Protein AF-A0A958BUF8-F1 (afdb_monomer_lite)

pLDDT: mean 91.9, std 10.29, range [49.38, 98.5]

Secondary structure (DSSP, 8-state):
-TTSS-HHHHHHHHHHHTS-TTSHHHHHHHHHHHHHHTGGG--TTSHHHHH-HHHHHHHHHHH----HHHHHHHHHHHHHHHHHHHHHHHHHHHHH-

Foldseek 3Di:
DLPLADDLQNVLVVVLVPDDCPDLLNQLVVQLLCVQLVVVPDDPPDPLVVCDSVRSSSVSSNPDPDHSVRSVVSSVVSSVVSVVVVVVVVVVVVVVD

Sequence (97 aa):
MKKLKGDDWRSLTERVAALPETDEDALAFSHMMIKLCDCLNCDLGSYKAALGCSACSQRTINALRDTDKQLLRRFDKSKKEVLSYLDEIEGVQQKAA

Radius of gyration: 15.16 Å; chains: 1; bounding box: 35×31×43 Å

Structure (mmCIF, N/CA/C/O backbone):
data_AF-A0A958BUF8-F1
#
_entry.id   AF-A0A958BUF8-F1
#
loop_
_atom_site.group_PDB
_atom_site.id
_atom_site.type_symbol
_atom_site.label_atom_id
_atom_site.label_alt_id
_atom_site.label_comp_id
_atom_site.label_asym_id
_atom_site.label_entity_id
_atom_site.label_seq_id
_atom_site.pdbx_PDB_ins_code
_atom_site.Cartn_x
_atom_site.Cartn_y
_atom_site.Cartn_z
_atom_site.occupancy
_atom_site.B_iso_or_equiv
_atom_site.auth_seq_id
_atom_site.auth_comp_id
_atom_site.auth_asym_id
_atom_site.auth_atom_id
_atom_site.pdbx_PDB_model_num
ATOM 1 N N . MET A 1 1 ? -0.994 -6.109 -10.555 1.00 77.75 1 MET A N 1
ATOM 2 C CA . MET A 1 1 ? -0.334 -6.144 -9.227 1.00 77.75 1 MET A CA 1
ATOM 3 C C . MET A 1 1 ? 0.564 -7.371 -9.030 1.00 77.75 1 MET A C 1
ATOM 5 O O . MET A 1 1 ? 1.728 -7.183 -8.704 1.00 77.75 1 MET A O 1
ATOM 9 N N . LYS A 1 2 ? 0.077 -8.600 -9.277 1.00 79.62 2 LYS A N 1
ATOM 10 C CA . LYS A 1 2 ? 0.747 -9.872 -8.911 1.00 79.62 2 LYS A CA 1
ATOM 11 C C . LYS A 1 2 ? 2.107 -10.171 -9.569 1.00 79.62 2 LYS A C 1
ATOM 13 O O . LYS A 1 2 ? 2.894 -10.938 -9.036 1.00 79.62 2 LYS A O 1
ATOM 18 N N . LYS A 1 3 ? 2.400 -9.581 -10.731 1.00 83.12 3 LYS A N 1
ATOM 19 C CA . LYS A 1 3 ? 3.628 -9.850 -11.510 1.00 83.12 3 LYS A CA 1
ATOM 20 C C . LYS A 1 3 ? 4.547 -8.629 -11.648 1.00 83.12 3 LYS A C 1
ATOM 22 O O . LYS A 1 3 ? 5.332 -8.565 -12.582 1.00 83.12 3 LYS A O 1
ATOM 27 N N . LEU A 1 4 ? 4.394 -7.628 -10.777 1.00 86.56 4 LEU A N 1
ATOM 28 C CA . LEU A 1 4 ? 5.135 -6.361 -10.886 1.00 86.56 4 LEU A CA 1
ATOM 29 C C . LEU A 1 4 ? 6.524 -6.403 -10.230 1.00 86.56 4 LEU A C 1
ATOM 31 O O . LEU A 1 4 ? 7.384 -5.590 -10.554 1.00 86.56 4 LEU A O 1
ATOM 35 N N . LYS A 1 5 ? 6.726 -7.315 -9.278 1.00 92.19 5 LYS A N 1
ATOM 36 C CA . LYS A 1 5 ? 7.936 -7.456 -8.457 1.00 92.19 5 LYS A CA 1
ATOM 37 C C . LYS A 1 5 ? 8.204 -8.948 -8.201 1.00 92.19 5 LYS A C 1
ATOM 39 O O . LYS A 1 5 ? 7.610 -9.785 -8.889 1.00 92.19 5 LYS A O 1
ATOM 44 N N . GLY A 1 6 ? 9.111 -9.265 -7.278 1.00 93.44 6 GLY A N 1
ATOM 45 C CA . GLY A 1 6 ? 9.495 -10.635 -6.950 1.00 93.44 6 GLY A CA 1
ATOM 46 C C . GLY A 1 6 ? 8.404 -11.446 -6.241 1.00 93.44 6 GLY A C 1
ATOM 47 O O . GLY A 1 6 ? 7.228 -11.067 -6.175 1.00 93.44 6 GLY A O 1
ATOM 48 N N . ASP A 1 7 ? 8.804 -12.616 -5.749 1.00 95.38 7 ASP A N 1
ATOM 49 C CA . ASP A 1 7 ? 7.884 -13.622 -5.214 1.00 95.38 7 ASP A CA 1
ATOM 50 C C . ASP A 1 7 ? 7.252 -13.211 -3.879 1.00 95.38 7 ASP A C 1
ATOM 52 O O . ASP A 1 7 ? 6.079 -13.505 -3.643 1.00 95.38 7 ASP A O 1
ATOM 56 N N . ASP A 1 8 ? 7.976 -12.468 -3.040 1.00 95.88 8 ASP A N 1
ATOM 57 C CA . ASP A 1 8 ? 7.459 -11.947 -1.769 1.00 95.88 8 ASP A CA 1
ATOM 58 C C . ASP A 1 8 ? 6.313 -10.955 -2.028 1.00 95.88 8 ASP A C 1
ATOM 60 O O . ASP A 1 8 ? 5.241 -11.041 -1.420 1.00 95.88 8 ASP A O 1
ATOM 64 N N . TRP A 1 9 ? 6.495 -10.039 -2.988 1.00 96.19 9 TRP A N 1
ATOM 65 C CA . TRP A 1 9 ? 5.434 -9.118 -3.394 1.00 96.19 9 TRP A CA 1
ATOM 66 C C . TRP A 1 9 ? 4.248 -9.852 -4.018 1.00 96.19 9 TRP A C 1
ATOM 68 O O . TRP A 1 9 ? 3.093 -9.549 -3.703 1.00 96.19 9 TRP A O 1
ATOM 78 N N . ARG A 1 10 ? 4.508 -10.828 -4.897 1.00 96.25 10 ARG A N 1
ATOM 79 C CA . ARG A 1 10 ? 3.444 -11.644 -5.493 1.00 96.25 10 ARG A CA 1
ATOM 80 C C . ARG A 1 10 ? 2.608 -12.309 -4.408 1.00 96.25 10 ARG A C 1
ATOM 82 O O . ARG A 1 10 ? 1.392 -12.124 -4.411 1.00 96.25 10 ARG A O 1
ATOM 89 N N . SER A 1 11 ? 3.264 -12.985 -3.469 1.00 96.69 11 SER A N 1
ATOM 90 C CA . SER A 1 11 ? 2.631 -13.698 -2.358 1.00 96.69 11 SER A CA 1
ATOM 91 C C . SER A 1 11 ? 1.754 -12.769 -1.521 1.00 96.69 11 SER A C 1
ATOM 93 O O . SER A 1 11 ? 0.605 -13.099 -1.229 1.00 96.69 11 SER A O 1
ATOM 95 N N . LEU A 1 12 ? 2.245 -11.563 -1.208 1.00 96.69 12 LEU A N 1
ATOM 96 C CA . LEU A 1 12 ? 1.452 -10.544 -0.521 1.00 96.69 12 LEU A CA 1
ATOM 97 C C . LEU A 1 12 ? 0.197 -10.170 -1.321 1.00 96.69 12 LEU A C 1
ATOM 99 O O . LEU A 1 12 ? -0.909 -10.221 -0.789 1.00 96.69 12 LEU A O 1
ATOM 103 N N . THR A 1 13 ? 0.351 -9.810 -2.597 1.00 96.06 13 THR A N 1
ATOM 104 C CA . THR A 1 13 ? -0.786 -9.357 -3.418 1.00 96.06 13 THR A CA 1
ATOM 105 C C . THR A 1 13 ? -1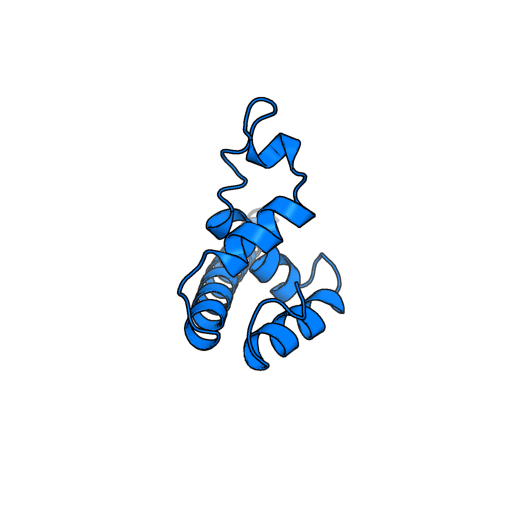.802 -10.458 -3.713 1.00 96.06 13 THR A C 1
ATOM 107 O O . THR A 1 13 ? -2.980 -10.163 -3.889 1.00 96.06 13 THR A O 1
ATOM 110 N N . GLU A 1 14 ? -1.372 -11.717 -3.790 1.00 96.62 14 GLU A N 1
ATOM 111 C CA . GLU A 1 14 ? -2.264 -12.865 -3.954 1.00 96.62 14 GLU A CA 1
ATOM 112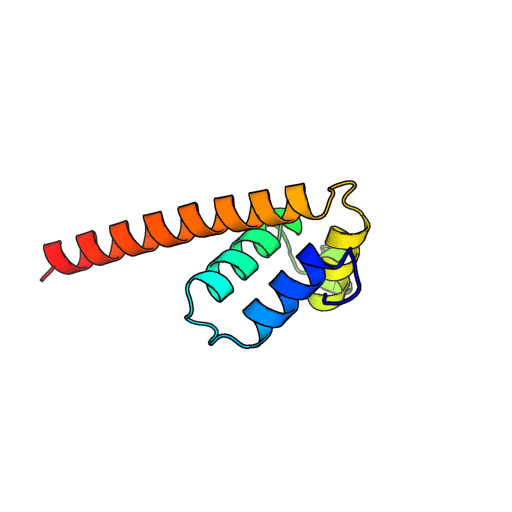 C C . GLU A 1 14 ? -3.054 -13.146 -2.686 1.00 96.62 14 GLU A C 1
ATOM 114 O O . GLU A 1 14 ? -4.270 -13.301 -2.773 1.00 96.62 14 GLU A O 1
ATOM 119 N N . ARG A 1 15 ? -2.382 -13.129 -1.531 1.00 96.56 15 ARG A N 1
ATOM 120 C CA . ARG A 1 15 ? -3.018 -13.283 -0.223 1.00 96.56 15 ARG A CA 1
ATOM 121 C C . ARG A 1 15 ? -4.070 -12.203 0.005 1.00 96.56 15 ARG A C 1
ATOM 123 O O . ARG A 1 15 ? -5.219 -12.532 0.250 1.00 96.56 15 ARG A O 1
ATOM 130 N N . VAL A 1 16 ? -3.698 -10.932 -0.156 1.00 96.81 16 VAL A N 1
ATOM 131 C CA . VAL A 1 16 ? -4.602 -9.790 0.056 1.00 96.81 16 VAL A CA 1
ATOM 132 C C . VAL A 1 16 ? -5.802 -9.824 -0.893 1.00 96.81 16 VAL A C 1
ATOM 134 O O . VAL A 1 16 ? -6.919 -9.561 -0.472 1.00 96.81 16 VAL A O 1
ATOM 137 N N . ALA A 1 17 ? -5.601 -10.185 -2.163 1.00 95.38 17 ALA A N 1
ATOM 138 C CA . ALA A 1 17 ? -6.690 -10.240 -3.139 1.00 95.38 17 ALA A CA 1
ATOM 139 C C . ALA A 1 17 ? -7.728 -11.345 -2.863 1.00 95.38 17 ALA A C 1
ATOM 141 O O . ALA A 1 17 ? -8.776 -11.347 -3.502 1.00 95.38 17 ALA A O 1
ATOM 142 N N . ALA A 1 18 ? -7.422 -12.300 -1.981 1.00 97.06 18 ALA A N 1
ATOM 143 C CA . ALA A 1 18 ? -8.343 -13.356 -1.570 1.00 97.06 18 ALA A CA 1
ATOM 144 C C . ALA A 1 18 ? -9.119 -13.013 -0.284 1.00 97.06 18 ALA A C 1
ATOM 146 O O . ALA A 1 18 ? -10.015 -13.766 0.093 1.00 97.06 18 ALA A O 1
ATOM 147 N N . LEU A 1 19 ? -8.771 -11.915 0.394 1.00 97.31 19 LEU A N 1
ATOM 148 C CA . LEU A 1 19 ? -9.408 -11.498 1.640 1.00 97.31 19 LEU A CA 1
ATOM 149 C C . LEU A 1 19 ? -10.644 -10.624 1.366 1.00 97.31 19 LEU A C 1
ATOM 151 O O . LEU A 1 19 ? -10.699 -9.946 0.335 1.00 97.31 19 LEU A O 1
ATOM 155 N N . PRO A 1 20 ? -11.631 -10.609 2.280 1.00 96.88 20 PRO A N 1
ATOM 156 C CA . PRO A 1 20 ? -12.717 -9.633 2.249 1.00 96.88 20 PRO A CA 1
ATOM 157 C C . PRO A 1 20 ? -12.193 -8.194 2.290 1.00 96.88 20 PRO A C 1
ATOM 159 O O . PRO A 1 20 ? -11.172 -7.917 2.912 1.00 96.88 20 PRO A O 1
ATOM 162 N N . GLU A 1 21 ? -12.929 -7.250 1.705 1.00 92.25 21 GLU A N 1
ATOM 163 C CA . GLU A 1 21 ? -12.538 -5.829 1.703 1.00 92.25 21 GLU A CA 1
ATOM 164 C C . GLU A 1 21 ? -12.452 -5.218 3.113 1.00 92.25 21 GLU A C 1
ATOM 166 O O . GLU A 1 21 ? -11.717 -4.258 3.324 1.00 92.25 21 GLU A O 1
ATOM 171 N N . THR A 1 22 ? -13.185 -5.785 4.075 1.00 92.75 22 THR A N 1
ATOM 172 C CA . THR A 1 22 ? -13.194 -5.368 5.485 1.00 92.75 22 THR A CA 1
ATOM 173 C C . THR A 1 22 ? -12.070 -5.987 6.310 1.00 92.75 22 THR A C 1
ATOM 175 O O . THR A 1 22 ? -11.941 -5.662 7.485 1.00 92.75 22 THR A O 1
ATOM 178 N N . ASP A 1 23 ? -11.296 -6.911 5.740 1.00 96.94 23 ASP A N 1
ATOM 179 C CA . ASP A 1 23 ? -10.165 -7.521 6.428 1.00 96.94 23 ASP A CA 1
ATOM 180 C C . ASP A 1 23 ? -9.057 -6.486 6.662 1.00 96.94 23 ASP A C 1
ATOM 182 O O . ASP A 1 23 ? -8.740 -5.674 5.788 1.00 96.94 23 ASP A O 1
ATOM 186 N N . GLU A 1 24 ? -8.436 -6.526 7.835 1.00 96.81 24 GLU A N 1
ATOM 187 C CA . GLU A 1 24 ? -7.381 -5.596 8.235 1.00 96.81 24 GLU A CA 1
ATOM 188 C C . GLU A 1 24 ? -6.208 -5.575 7.247 1.00 96.81 24 GLU A C 1
ATOM 190 O O . GLU A 1 24 ? -5.654 -4.509 6.976 1.00 96.81 24 GLU A O 1
ATOM 195 N N . ASP A 1 25 ? -5.838 -6.719 6.659 1.00 97.44 25 ASP A N 1
ATOM 196 C CA . ASP A 1 25 ? -4.763 -6.795 5.667 1.00 97.44 25 ASP A CA 1
ATOM 197 C C . ASP A 1 25 ? -5.190 -6.201 4.317 1.00 97.44 25 ASP A C 1
ATOM 199 O O . ASP A 1 25 ? -4.367 -5.587 3.627 1.00 97.44 25 ASP A O 1
ATOM 203 N N . ALA A 1 26 ? -6.467 -6.330 3.942 1.00 97.69 26 ALA A N 1
ATOM 204 C CA . ALA A 1 26 ? -7.023 -5.683 2.753 1.00 97.69 26 ALA A CA 1
ATOM 205 C C . ALA A 1 26 ? -7.071 -4.157 2.912 1.00 97.69 26 ALA A C 1
ATOM 207 O O . ALA A 1 26 ? -6.639 -3.413 2.017 1.00 97.69 26 ALA A O 1
ATOM 208 N N . LEU A 1 27 ? -7.502 -3.687 4.084 1.00 97.56 27 LEU A N 1
ATOM 209 C CA . LEU A 1 27 ? -7.492 -2.275 4.456 1.00 97.56 27 LEU A CA 1
ATOM 210 C C . LEU A 1 27 ? -6.061 -1.727 4.512 1.00 97.56 27 LEU A C 1
ATOM 212 O O . LEU A 1 27 ? -5.775 -0.686 3.919 1.00 97.56 27 LEU A O 1
ATOM 216 N N . ALA A 1 28 ? -5.131 -2.452 5.136 1.00 98.19 28 ALA A N 1
ATOM 217 C CA . ALA A 1 28 ? -3.722 -2.079 5.228 1.00 98.19 28 ALA A CA 1
ATOM 218 C C . ALA A 1 28 ? -3.050 -1.967 3.856 1.00 98.19 28 ALA A C 1
ATOM 220 O O . ALA A 1 28 ? -2.301 -1.018 3.603 1.00 98.19 28 ALA A O 1
ATOM 221 N N . PHE A 1 29 ? -3.323 -2.908 2.950 1.00 98.00 29 PHE A N 1
ATOM 222 C CA . PHE A 1 29 ? -2.796 -2.853 1.590 1.00 98.00 29 PHE A CA 1
ATOM 223 C C . PHE A 1 29 ? -3.367 -1.658 0.822 1.00 98.00 29 PHE A C 1
ATOM 225 O O . PHE A 1 29 ? -2.618 -0.930 0.168 1.00 98.00 29 PHE A O 1
ATOM 232 N N . SER A 1 30 ? -4.671 -1.407 0.943 1.00 97.00 30 SER A N 1
ATOM 233 C CA . SER A 1 30 ? -5.322 -0.245 0.331 1.00 97.00 30 SER A CA 1
ATOM 234 C C . SER A 1 30 ? -4.740 1.065 0.867 1.00 97.00 30 SER A C 1
ATOM 236 O O . SER A 1 30 ? -4.357 1.938 0.088 1.00 97.00 30 SER A O 1
ATOM 238 N N . HIS A 1 31 ? -4.559 1.168 2.184 1.00 98.00 31 HIS A N 1
ATOM 239 C CA . HIS A 1 31 ? -3.935 2.309 2.850 1.00 98.00 31 HIS A CA 1
ATOM 240 C C . HIS A 1 31 ? -2.485 2.532 2.387 1.00 98.00 31 HIS A C 1
ATOM 242 O O . HIS A 1 31 ? -2.097 3.658 2.061 1.00 98.00 31 HIS A O 1
ATOM 248 N N . MET A 1 32 ? -1.699 1.458 2.248 1.00 98.00 32 MET A N 1
ATOM 249 C CA . MET A 1 32 ? -0.355 1.523 1.668 1.00 98.00 32 MET A CA 1
ATOM 250 C C . MET A 1 32 ? -0.390 2.079 0.237 1.00 98.00 32 MET A C 1
ATOM 252 O O . MET A 1 32 ? 0.403 2.959 -0.108 1.00 98.00 32 MET A O 1
ATOM 256 N N . MET A 1 33 ? -1.303 1.587 -0.607 1.00 97.19 33 MET A N 1
ATOM 257 C CA . MET A 1 33 ? -1.420 2.028 -1.999 1.00 97.19 33 MET A CA 1
ATOM 258 C C . MET A 1 33 ? -1.869 3.487 -2.114 1.00 97.19 33 MET A C 1
ATOM 260 O O . MET A 1 33 ? -1.335 4.201 -2.964 1.00 97.19 33 MET A O 1
ATOM 264 N N . ILE A 1 34 ? -2.777 3.942 -1.244 1.00 97.38 34 ILE A N 1
ATOM 265 C CA . ILE A 1 34 ? -3.203 5.346 -1.143 1.00 97.38 34 ILE A CA 1
ATOM 266 C C . ILE A 1 34 ? -1.997 6.249 -0.878 1.00 97.38 34 ILE A C 1
ATOM 268 O O . ILE A 1 34 ? -1.830 7.255 -1.568 1.00 97.38 34 ILE A O 1
ATOM 272 N N . LYS A 1 35 ? -1.118 5.861 0.055 1.00 96.94 35 LYS A N 1
ATOM 273 C CA . LYS A 1 35 ? 0.110 6.607 0.370 1.00 96.94 35 LYS A CA 1
ATOM 274 C C . LYS A 1 35 ? 1.123 6.588 -0.770 1.00 96.94 35 LYS A C 1
ATOM 276 O O . LYS A 1 35 ? 1.702 7.619 -1.088 1.00 96.94 35 LYS A O 1
ATOM 281 N N . LEU A 1 36 ? 1.346 5.431 -1.397 1.00 96.69 36 LEU A N 1
ATOM 282 C CA . LEU A 1 36 ? 2.329 5.294 -2.479 1.00 96.69 36 LEU A CA 1
ATOM 283 C C . LEU A 1 36 ? 1.907 6.020 -3.758 1.00 96.69 36 LEU A C 1
ATOM 285 O O . LEU A 1 36 ? 2.742 6.620 -4.430 1.00 96.69 36 LEU A O 1
ATOM 289 N N . CYS A 1 37 ? 0.627 5.941 -4.117 1.00 96.31 37 CYS A N 1
ATOM 290 C CA . CYS A 1 37 ? 0.098 6.583 -5.319 1.00 96.31 37 CYS A CA 1
ATOM 291 C C . CYS A 1 37 ? -0.290 8.041 -5.083 1.00 96.31 37 CYS A C 1
ATOM 293 O O . CYS A 1 37 ? -0.572 8.743 -6.057 1.00 96.31 37 CYS A O 1
ATOM 295 N N . ASP A 1 38 ? -0.282 8.486 -3.824 1.00 95.19 38 ASP A N 1
ATOM 296 C CA . ASP A 1 38 ? -0.730 9.808 -3.406 1.00 95.19 38 ASP A CA 1
ATOM 297 C C . ASP A 1 38 ? -2.181 10.067 -3.859 1.00 95.19 38 ASP A C 1
ATOM 299 O O . ASP A 1 38 ? -2.509 11.055 -4.513 1.00 95.19 38 ASP A O 1
ATOM 303 N N . CYS A 1 39 ? -3.056 9.091 -3.579 1.00 95.88 39 CYS A N 1
ATOM 304 C CA . CYS A 1 39 ? -4.436 9.085 -4.072 1.00 95.88 39 CYS A CA 1
ATOM 305 C C . CYS A 1 39 ? -5.287 10.217 -3.485 1.00 95.88 39 CYS A C 1
ATOM 307 O O . CYS A 1 39 ? -6.218 10.664 -4.144 1.00 95.88 39 CYS A O 1
ATOM 309 N N . LEU A 1 40 ? -4.980 10.683 -2.270 1.00 94.31 40 LEU A N 1
ATOM 310 C CA . LEU A 1 40 ? -5.746 11.745 -1.603 1.00 94.31 40 LEU A CA 1
ATOM 311 C C . LEU A 1 40 ? -5.545 13.125 -2.244 1.00 94.31 40 LEU A C 1
ATOM 313 O O . LEU A 1 40 ? -6.344 14.023 -2.007 1.00 94.31 40 LEU A O 1
ATOM 317 N N . ASN A 1 41 ? -4.516 13.272 -3.080 1.00 94.00 41 ASN A N 1
ATOM 318 C CA . ASN A 1 41 ? -4.253 14.470 -3.873 1.00 94.00 41 ASN A CA 1
ATOM 319 C C . ASN A 1 41 ? -4.582 14.257 -5.364 1.00 94.00 41 ASN A C 1
ATOM 321 O O . ASN A 1 41 ? -4.145 15.029 -6.212 1.00 94.00 41 ASN A O 1
ATOM 325 N N . CYS A 1 42 ? -5.309 13.187 -5.712 1.00 94.75 42 CYS A N 1
ATOM 326 C CA . CYS A 1 42 ? -5.714 12.911 -7.086 1.00 94.75 42 CYS A CA 1
ATOM 327 C C . CYS A 1 42 ? -7.044 13.606 -7.406 1.00 94.75 42 CYS A C 1
ATOM 329 O O . CYS A 1 42 ? -8.071 13.288 -6.812 1.00 94.75 42 CYS A O 1
ATOM 331 N N . ASP A 1 43 ? -7.039 14.491 -8.397 1.00 92.12 43 ASP A N 1
ATOM 332 C CA . ASP A 1 43 ? -8.224 15.201 -8.890 1.00 92.12 43 ASP A CA 1
ATOM 333 C C . ASP A 1 43 ? -8.486 14.920 -10.386 1.00 92.12 43 ASP A C 1
ATOM 335 O O . ASP A 1 43 ? -7.655 14.327 -11.071 1.00 92.12 43 ASP A O 1
ATOM 339 N N . LEU A 1 44 ? -9.637 15.345 -10.919 1.00 88.31 44 LEU A N 1
ATOM 340 C CA . LEU A 1 44 ? -10.035 15.074 -12.313 1.00 88.31 44 LEU A CA 1
ATOM 341 C C . LEU A 1 44 ? -9.091 15.679 -13.370 1.00 88.31 44 LEU A C 1
ATOM 343 O O . LEU A 1 44 ? -9.038 15.171 -14.488 1.00 88.31 44 LEU A O 1
ATOM 347 N N . GLY A 1 45 ? -8.349 16.738 -13.038 1.00 88.06 45 GLY A N 1
ATOM 348 C CA . GLY A 1 45 ? -7.337 17.340 -13.907 1.00 88.06 45 GLY A CA 1
ATOM 349 C C . GLY A 1 45 ? -5.970 16.655 -13.826 1.00 88.06 45 GLY A C 1
ATOM 350 O O . GLY A 1 45 ? -5.114 16.880 -14.684 1.00 88.06 45 GLY A O 1
ATOM 351 N N . SER A 1 46 ? -5.746 15.793 -12.831 1.00 88.56 46 SER A N 1
ATOM 352 C CA . SER A 1 46 ? -4.480 15.087 -12.663 1.00 88.56 46 SER A CA 1
ATOM 353 C C . SER A 1 46 ? -4.261 14.032 -13.752 1.00 88.56 46 SER A C 1
ATOM 355 O O . SER A 1 46 ? -5.121 13.199 -14.039 1.00 88.56 46 SER A O 1
ATOM 357 N N . TYR A 1 47 ? -3.029 13.950 -14.271 1.00 87.31 47 TYR A N 1
ATOM 358 C CA . TYR A 1 47 ? -2.615 12.881 -15.195 1.00 87.31 47 TYR A CA 1
ATOM 359 C C . TYR A 1 47 ? -2.899 11.470 -14.641 1.00 87.31 47 TYR A C 1
ATOM 361 O O . TYR A 1 47 ? -3.233 10.550 -15.387 1.00 87.31 47 TYR A O 1
ATOM 369 N N . LYS A 1 48 ? -2.810 11.303 -13.314 1.00 88.44 48 LYS A N 1
ATOM 370 C CA . LYS A 1 48 ? -3.140 10.054 -12.612 1.00 88.44 48 LYS A CA 1
ATOM 371 C C . LYS A 1 48 ? -4.610 9.651 -12.777 1.00 88.44 48 LYS A C 1
ATOM 373 O O . LYS A 1 48 ? -4.873 8.467 -12.982 1.00 88.44 48 LYS A O 1
ATOM 378 N N . ALA A 1 49 ? -5.542 10.606 -12.731 1.00 89.44 49 ALA A N 1
ATOM 379 C CA . ALA A 1 49 ? -6.968 10.337 -12.902 1.00 89.44 49 ALA A CA 1
ATOM 380 C C . ALA A 1 49 ? -7.276 9.874 -14.330 1.00 89.44 49 ALA A C 1
ATOM 382 O O . ALA A 1 49 ? -7.961 8.870 -14.512 1.00 89.44 49 ALA A O 1
ATOM 383 N N . ALA A 1 50 ? -6.676 10.523 -15.334 1.00 91.00 50 ALA A N 1
ATOM 384 C CA . ALA A 1 50 ? -6.840 10.152 -16.741 1.00 91.00 50 ALA A CA 1
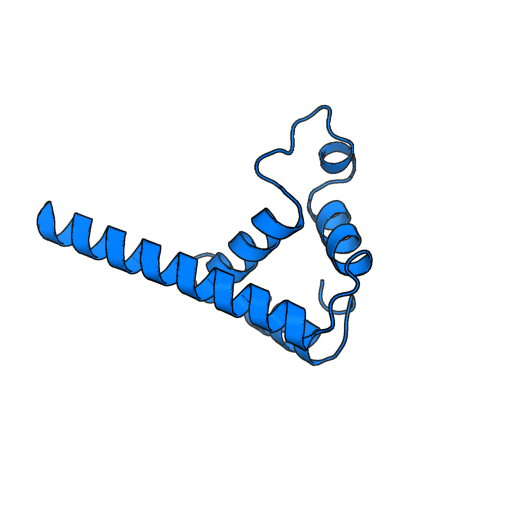ATOM 385 C C . ALA A 1 50 ? -6.345 8.726 -17.068 1.00 91.00 50 ALA A C 1
ATOM 387 O O . ALA A 1 50 ? -6.854 8.088 -17.985 1.00 91.00 50 ALA A O 1
ATOM 388 N N . LEU A 1 51 ? -5.366 8.205 -16.318 1.00 91.00 51 LEU A N 1
ATOM 389 C CA . LEU A 1 51 ? -4.857 6.835 -16.477 1.00 91.00 51 LEU A CA 1
ATOM 390 C C . LEU A 1 51 ? -5.785 5.760 -15.888 1.00 91.00 51 LEU A C 1
ATOM 392 O O . LEU A 1 51 ? -5.694 4.596 -16.278 1.00 91.00 51 LEU A O 1
ATOM 396 N N . GLY A 1 52 ? -6.621 6.119 -14.912 1.00 93.44 52 GLY A N 1
ATOM 397 C CA . GLY A 1 52 ? -7.36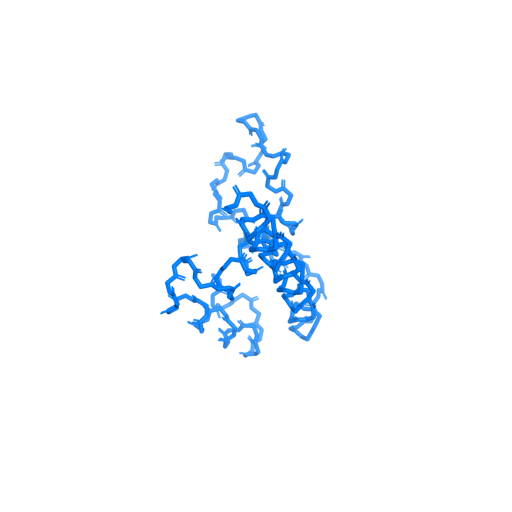6 5.177 -14.079 1.00 93.44 52 GLY A CA 1
ATOM 398 C C . GLY A 1 52 ? -6.520 4.532 -12.967 1.00 93.44 52 GLY A C 1
ATOM 399 O O . G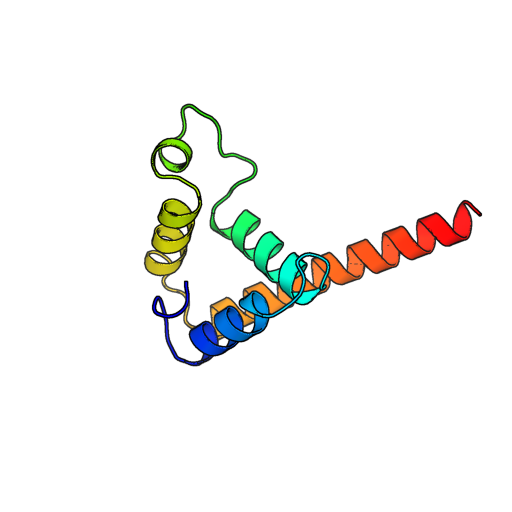LY A 1 52 ? -5.320 4.275 -13.112 1.00 93.44 52 GLY A O 1
ATOM 400 N N . CYS A 1 53 ? -7.160 4.221 -11.832 1.00 93.31 53 CYS A N 1
ATOM 401 C CA . CYS A 1 53 ? -6.485 3.777 -10.602 1.00 93.31 53 CYS A CA 1
ATOM 402 C C . CYS A 1 53 ? -5.644 2.498 -10.782 1.00 93.31 53 CYS A C 1
ATOM 404 O O . CYS A 1 53 ? -4.551 2.384 -10.222 1.00 93.31 53 CYS A O 1
ATOM 406 N N . SER A 1 54 ? -6.105 1.544 -11.600 1.00 93.00 54 SER A N 1
ATOM 407 C CA . SER A 1 54 ? -5.360 0.305 -11.872 1.00 93.00 54 SER A CA 1
ATOM 408 C C . SER A 1 54 ? -4.054 0.565 -12.633 1.00 93.00 54 SER A C 1
ATOM 410 O O . SER A 1 54 ? -3.011 0.018 -12.276 1.00 93.00 54 SER A O 1
ATOM 412 N N . ALA A 1 55 ? -4.066 1.432 -13.649 1.00 94.44 55 ALA A N 1
ATOM 413 C CA . ALA A 1 55 ? -2.852 1.755 -14.397 1.00 94.44 55 ALA A CA 1
ATOM 414 C C . ALA A 1 55 ? -1.912 2.654 -13.581 1.00 94.44 55 ALA A C 1
ATOM 416 O O . ALA A 1 55 ? -0.703 2.417 -13.560 1.00 94.44 55 ALA A O 1
ATOM 417 N N . CYS A 1 56 ? -2.460 3.643 -12.860 1.00 95.88 56 CYS A N 1
ATOM 418 C CA . CYS A 1 56 ? -1.691 4.507 -11.962 1.00 95.88 56 CYS A CA 1
ATOM 419 C C . CYS A 1 56 ? -0.930 3.680 -10.919 1.00 95.88 56 CYS A C 1
ATOM 421 O O . CYS A 1 56 ? 0.283 3.818 -10.781 1.00 95.88 56 CYS A O 1
ATOM 423 N N . SER A 1 57 ? -1.616 2.763 -10.237 1.00 95.19 57 SER A N 1
ATOM 424 C CA . SER A 1 57 ? -1.001 1.929 -9.201 1.00 95.19 57 SER A CA 1
ATOM 425 C C . SER A 1 57 ? 0.099 1.007 -9.732 1.00 95.19 57 SER A C 1
ATOM 427 O O . SER A 1 57 ? 1.174 0.932 -9.136 1.00 95.19 57 SER A O 1
ATOM 429 N N . GLN A 1 58 ? -0.111 0.359 -10.881 1.00 95.00 58 GLN A N 1
ATOM 430 C CA . GLN A 1 58 ? 0.916 -0.478 -11.512 1.00 95.00 58 GLN A CA 1
ATOM 431 C C . GLN A 1 58 ? 2.166 0.329 -11.880 1.00 95.00 58 GLN A C 1
ATOM 433 O O . GLN A 1 58 ? 3.287 -0.119 -11.634 1.00 95.00 58 GLN A O 1
ATOM 438 N N . ARG A 1 59 ? 1.983 1.537 -12.426 1.00 95.06 59 ARG A N 1
ATOM 439 C CA . ARG A 1 59 ? 3.090 2.442 -12.758 1.00 95.06 59 ARG A CA 1
ATOM 440 C C . ARG A 1 59 ? 3.850 2.893 -11.520 1.00 95.06 59 ARG A C 1
ATOM 442 O O . ARG A 1 59 ? 5.076 2.863 -11.552 1.00 95.06 59 ARG A O 1
ATOM 449 N N . THR A 1 60 ? 3.150 3.256 -10.446 1.00 95.62 60 THR A N 1
ATOM 450 C CA . THR A 1 60 ? 3.776 3.622 -9.170 1.00 95.62 60 THR A CA 1
ATOM 451 C C . THR A 1 60 ? 4.681 2.497 -8.677 1.00 95.62 60 THR A C 1
ATOM 453 O O . THR A 1 60 ? 5.866 2.726 -8.461 1.00 95.62 60 THR A O 1
ATOM 456 N N . ILE A 1 61 ? 4.170 1.265 -8.578 1.00 95.88 61 ILE A N 1
ATOM 457 C CA . ILE A 1 61 ? 4.958 0.122 -8.088 1.00 95.88 61 ILE A CA 1
ATOM 458 C C . ILE A 1 61 ? 6.162 -0.177 -8.990 1.00 95.88 61 ILE A C 1
ATOM 460 O O . ILE A 1 61 ? 7.254 -0.433 -8.483 1.00 95.88 61 ILE A O 1
ATOM 464 N N . ASN A 1 62 ? 6.000 -0.098 -10.313 1.00 94.50 62 ASN A N 1
ATOM 465 C CA . ASN A 1 62 ? 7.106 -0.305 -11.252 1.00 94.50 62 ASN A CA 1
ATOM 466 C C . ASN A 1 62 ? 8.179 0.793 -11.159 1.00 94.50 62 ASN A C 1
ATOM 468 O O . ASN A 1 62 ? 9.360 0.498 -11.324 1.00 94.50 62 ASN A O 1
ATOM 472 N N . ALA A 1 63 ? 7.788 2.041 -10.886 1.00 94.75 63 ALA A N 1
ATOM 473 C CA . ALA A 1 63 ? 8.709 3.172 -10.771 1.00 94.75 63 ALA A CA 1
ATOM 474 C C . ALA A 1 63 ? 9.490 3.190 -9.444 1.00 94.75 63 ALA A C 1
ATOM 476 O O . ALA A 1 63 ? 10.561 3.798 -9.368 1.00 94.75 63 ALA A O 1
ATOM 477 N N . LEU A 1 64 ? 8.985 2.524 -8.399 1.00 94.50 64 LEU A N 1
ATOM 478 C CA . LEU A 1 64 ? 9.689 2.395 -7.125 1.00 94.50 64 LEU A CA 1
ATOM 479 C C . LEU A 1 64 ? 10.951 1.541 -7.284 1.00 94.50 64 LEU A C 1
ATOM 481 O O . LEU A 1 64 ? 10.903 0.409 -7.773 1.00 94.50 64 LEU A O 1
ATOM 485 N N . ARG A 1 65 ? 12.071 2.060 -6.773 1.00 94.00 65 ARG A N 1
ATOM 486 C CA . ARG A 1 65 ? 13.350 1.334 -6.654 1.00 94.00 65 ARG A CA 1
ATOM 487 C C . ARG A 1 65 ? 13.397 0.403 -5.438 1.00 94.00 65 ARG A C 1
ATOM 489 O O . ARG A 1 65 ? 14.427 -0.206 -5.170 1.00 94.00 65 ARG A O 1
ATOM 496 N N . ASP A 1 66 ? 12.292 0.312 -4.709 1.00 93.50 66 ASP A N 1
ATOM 497 C CA . ASP A 1 66 ? 12.146 -0.533 -3.537 1.00 93.50 66 ASP A CA 1
ATOM 498 C C . ASP A 1 66 ? 12.256 -2.014 -3.915 1.00 93.50 66 ASP A C 1
ATOM 500 O O . ASP A 1 66 ? 11.669 -2.485 -4.897 1.00 93.50 66 ASP A O 1
ATOM 504 N N . THR A 1 67 ? 13.000 -2.738 -3.085 1.00 95.69 67 THR A N 1
ATOM 505 C CA . THR A 1 67 ? 13.007 -4.201 -3.034 1.00 95.69 67 THR A CA 1
ATOM 506 C C . THR A 1 67 ? 11.690 -4.717 -2.464 1.00 95.69 67 THR A C 1
ATOM 508 O O . THR A 1 67 ? 11.013 -4.014 -1.709 1.00 95.69 67 THR A O 1
ATOM 511 N N . ASP A 1 68 ? 11.358 -5.977 -2.734 1.00 95.56 68 ASP A N 1
ATOM 512 C CA . ASP A 1 68 ? 10.181 -6.622 -2.151 1.00 95.56 68 ASP A CA 1
ATOM 513 C C . ASP A 1 68 ? 10.150 -6.489 -0.624 1.00 95.56 68 ASP A C 1
ATOM 515 O O . ASP A 1 68 ? 9.145 -6.071 -0.059 1.00 95.56 68 ASP A O 1
ATOM 519 N N . LYS A 1 69 ? 11.282 -6.708 0.055 1.00 96.44 69 LYS A N 1
ATOM 520 C CA . LYS A 1 69 ? 11.384 -6.542 1.514 1.00 96.44 69 LYS A CA 1
ATOM 521 C C . LYS A 1 69 ? 11.043 -5.125 1.977 1.00 96.44 69 LYS A C 1
ATOM 523 O O . LYS A 1 69 ? 10.457 -4.952 3.042 1.00 96.44 69 LYS A O 1
ATOM 528 N N . GLN A 1 70 ? 11.416 -4.100 1.211 1.00 97.62 70 GLN A N 1
ATOM 529 C CA . GLN A 1 70 ? 11.048 -2.717 1.525 1.00 97.62 70 GLN A CA 1
ATOM 530 C C . GLN A 1 70 ? 9.551 -2.478 1.312 1.00 97.62 70 GLN A C 1
ATOM 532 O O . GLN A 1 70 ? 8.931 -1.821 2.146 1.00 97.62 70 GLN A O 1
ATOM 537 N N . LEU A 1 71 ? 8.956 -3.054 0.266 1.00 96.75 71 LEU A N 1
ATOM 538 C CA . LEU A 1 71 ? 7.510 -2.994 0.042 1.00 96.75 71 LEU A CA 1
ATOM 539 C C . LEU A 1 71 ? 6.733 -3.703 1.159 1.00 96.75 71 LEU A C 1
ATOM 541 O O . LEU A 1 71 ? 5.777 -3.134 1.680 1.00 96.75 71 LEU A O 1
ATOM 545 N N . LEU A 1 72 ? 7.186 -4.877 1.604 1.00 97.69 72 LEU A N 1
ATOM 546 C CA . LEU A 1 72 ? 6.597 -5.590 2.742 1.00 97.69 72 LEU A CA 1
ATOM 547 C C . LEU A 1 72 ? 6.691 -4.762 4.032 1.00 97.69 72 LEU A C 1
ATOM 549 O O . LEU A 1 72 ? 5.704 -4.622 4.741 1.00 97.69 72 LEU A O 1
A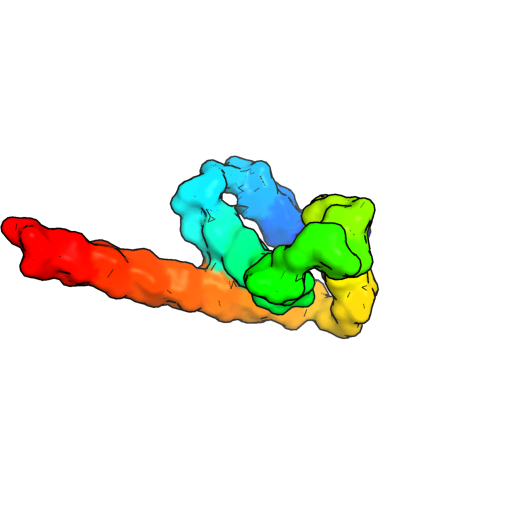TOM 553 N N . ARG A 1 73 ? 7.824 -4.097 4.296 1.00 98.25 73 ARG A N 1
ATOM 554 C CA . ARG A 1 73 ? 7.940 -3.180 5.448 1.00 98.25 73 ARG A CA 1
ATOM 555 C C . ARG A 1 73 ? 6.960 -2.006 5.380 1.00 98.25 73 ARG A C 1
ATOM 557 O O . ARG A 1 73 ? 6.481 -1.549 6.416 1.00 98.25 73 ARG A O 1
ATOM 564 N N . ARG A 1 74 ? 6.677 -1.480 4.183 1.00 98.06 74 ARG A N 1
ATOM 565 C CA . ARG A 1 74 ? 5.662 -0.425 4.002 1.00 98.06 74 ARG A CA 1
ATOM 566 C C . ARG A 1 74 ? 4.256 -0.953 4.246 1.00 98.06 74 ARG A C 1
ATOM 568 O O . ARG A 1 74 ? 3.452 -0.236 4.843 1.00 98.06 74 ARG A O 1
ATOM 575 N N . PHE A 1 75 ? 3.986 -2.183 3.820 1.00 98.44 75 PHE A N 1
ATOM 576 C CA . PHE A 1 75 ? 2.745 -2.877 4.129 1.00 98.44 75 PHE A CA 1
ATOM 577 C C . PHE A 1 75 ? 2.588 -3.047 5.644 1.00 98.44 75 PHE A C 1
ATOM 579 O O . PHE A 1 75 ? 1.604 -2.568 6.192 1.00 98.44 75 PHE A O 1
ATOM 586 N N . ASP A 1 76 ? 3.597 -3.578 6.340 1.00 98.31 76 ASP A N 1
ATOM 587 C CA . ASP A 1 76 ? 3.570 -3.758 7.798 1.00 98.31 76 ASP A CA 1
ATOM 588 C C . ASP A 1 76 ? 3.373 -2.438 8.548 1.00 98.31 76 ASP A C 1
ATOM 590 O O . ASP A 1 76 ? 2.635 -2.371 9.531 1.00 98.31 76 ASP A O 1
ATOM 594 N N . LYS A 1 77 ? 4.019 -1.360 8.084 1.00 98.50 77 LYS A N 1
ATOM 595 C CA . LYS A 1 77 ? 3.802 -0.021 8.642 1.00 98.50 77 LYS A CA 1
ATOM 596 C C . LYS A 1 77 ? 2.347 0.417 8.466 1.00 98.50 77 LYS A C 1
ATOM 598 O O . LYS A 1 77 ? 1.741 0.879 9.425 1.00 98.50 77 LYS A O 1
ATOM 603 N N . SER A 1 78 ? 1.800 0.245 7.265 1.00 98.44 78 SER A N 1
ATOM 604 C CA . SER A 1 78 ? 0.415 0.619 6.960 1.00 98.44 78 SER A CA 1
ATOM 605 C C . SER A 1 78 ? -0.582 -0.225 7.751 1.00 98.44 78 SER A C 1
ATOM 607 O O . SER A 1 78 ? -1.588 0.310 8.203 1.00 98.44 78 SER A O 1
ATOM 609 N N . LYS A 1 79 ? -0.273 -1.507 7.981 1.00 98.31 79 LYS A N 1
ATOM 610 C CA . LYS A 1 79 ? -1.048 -2.404 8.839 1.00 98.31 79 LYS A CA 1
ATOM 611 C C . LYS A 1 79 ? -1.081 -1.917 10.279 1.00 98.31 79 LYS A C 1
ATOM 613 O O . LYS A 1 79 ? -2.158 -1.793 10.840 1.00 98.31 79 LYS A O 1
ATOM 618 N N . LYS A 1 80 ? 0.070 -1.567 10.860 1.00 98.31 80 LYS A N 1
ATOM 619 C CA . LYS A 1 80 ? 0.126 -1.010 12.224 1.00 98.31 80 LYS A CA 1
ATOM 620 C C . LYS A 1 80 ? -0.708 0.260 12.375 1.00 98.31 80 LYS A C 1
ATOM 622 O O . LYS A 1 80 ? -1.367 0.428 13.388 1.00 98.31 80 LYS A O 1
ATOM 627 N N . GLU A 1 81 ? -0.674 1.141 11.378 1.00 98.00 81 GLU A N 1
ATOM 628 C CA . GLU A 1 81 ? -1.469 2.374 11.387 1.00 98.00 81 GLU A CA 1
ATOM 629 C C . GLU A 1 81 ? -2.977 2.084 11.305 1.00 98.00 81 GLU A C 1
ATOM 631 O O . GLU A 1 81 ? -3.745 2.716 12.020 1.00 98.00 81 GLU A O 1
ATOM 636 N N . VAL A 1 82 ? -3.396 1.114 10.480 1.00 97.00 82 VAL A N 1
ATOM 637 C CA . VAL A 1 82 ? -4.803 0.679 10.405 1.00 97.00 82 VAL A CA 1
ATOM 638 C C . VAL A 1 82 ? -5.257 0.061 11.725 1.00 97.00 82 VAL A C 1
ATOM 640 O O . VAL A 1 82 ? -6.287 0.471 12.245 1.00 97.00 82 VAL A O 1
ATOM 643 N N . LEU A 1 83 ? -4.479 -0.860 12.297 1.00 96.50 83 LEU A N 1
ATOM 644 C CA . LEU A 1 83 ? -4.810 -1.503 13.573 1.00 96.50 83 LEU A CA 1
ATOM 645 C C . LEU A 1 83 ? -4.917 -0.493 14.716 1.00 96.50 83 LEU A C 1
ATOM 647 O O . LEU A 1 83 ? -5.905 -0.502 15.433 1.00 96.50 83 LEU A O 1
ATOM 651 N N . SER A 1 84 ? -3.958 0.433 14.828 1.00 96.88 84 SER A N 1
ATOM 652 C CA . SER A 1 84 ? -4.010 1.503 15.835 1.00 96.88 84 SER A CA 1
ATOM 653 C C . SER A 1 84 ? -5.291 2.327 15.717 1.00 96.88 84 SER A C 1
ATOM 655 O O . SER A 1 84 ? -5.900 2.668 16.722 1.00 96.88 84 SER A O 1
ATOM 657 N N . TYR A 1 85 ? -5.711 2.639 14.489 1.00 95.62 85 TYR A N 1
ATOM 658 C CA . TYR A 1 85 ? -6.939 3.390 14.256 1.00 95.62 85 TYR A CA 1
ATOM 659 C C . TYR A 1 85 ? -8.196 2.584 14.613 1.00 95.62 85 TYR A C 1
ATOM 661 O O . TYR A 1 85 ? -9.126 3.136 15.194 1.00 95.62 85 TYR A O 1
ATOM 669 N N . LEU A 1 86 ? -8.228 1.288 14.292 1.00 93.06 86 LEU A N 1
ATOM 670 C CA . LEU A 1 86 ? -9.337 0.407 14.662 1.00 93.06 86 LEU A CA 1
ATOM 671 C C . LEU A 1 86 ? -9.439 0.254 16.186 1.00 93.06 86 LEU A C 1
ATOM 673 O O . LEU A 1 86 ? -10.519 0.477 16.725 1.00 93.06 86 LEU A O 1
ATOM 677 N N . ASP A 1 87 ? -8.321 0.011 16.878 1.00 94.00 87 ASP A N 1
ATOM 678 C CA . ASP A 1 87 ? -8.255 -0.052 18.346 1.00 94.00 87 ASP A CA 1
ATOM 679 C C . ASP A 1 87 ? -8.755 1.256 18.991 1.00 94.00 87 ASP A C 1
ATOM 681 O O . ASP A 1 87 ? -9.497 1.250 19.978 1.00 94.00 87 ASP A O 1
ATOM 685 N N . GLU A 1 88 ? -8.369 2.405 18.425 1.00 93.44 88 GLU A N 1
ATOM 686 C CA . GLU A 1 88 ? -8.840 3.716 18.871 1.00 93.44 88 GLU A CA 1
ATOM 687 C C . GLU A 1 88 ? -10.354 3.866 18.687 1.00 93.44 88 GLU A C 1
ATOM 689 O O . GLU A 1 88 ? -11.035 4.302 19.617 1.00 93.44 88 GLU A O 1
ATOM 694 N N . ILE A 1 89 ? -10.902 3.493 17.525 1.00 91.00 89 ILE A N 1
ATOM 695 C CA . ILE A 1 89 ? -12.347 3.576 17.271 1.00 91.00 89 ILE A CA 1
ATOM 696 C C . ILE A 1 89 ? -13.121 2.630 18.183 1.00 91.00 89 ILE A C 1
ATOM 698 O O . ILE A 1 89 ? -14.129 3.051 18.747 1.00 91.00 89 ILE A O 1
ATOM 702 N N . GLU A 1 90 ? -12.672 1.390 18.359 1.00 79.94 90 GLU A N 1
ATOM 703 C CA . GLU A 1 90 ? -13.318 0.434 19.261 1.00 79.94 90 GLU A CA 1
ATOM 704 C C . GLU A 1 90 ? -13.343 0.978 20.695 1.00 79.94 90 GLU A C 1
ATOM 706 O O . GLU A 1 90 ? -14.386 0.963 21.353 1.00 79.94 90 GLU A O 1
ATOM 711 N N . GLY A 1 91 ? -12.240 1.584 21.147 1.00 67.06 91 GLY A N 1
ATOM 712 C CA . GLY A 1 91 ? -12.168 2.266 22.438 1.00 67.06 91 GLY A CA 1
ATOM 713 C C . GLY A 1 91 ? -13.055 3.516 22.546 1.00 67.06 91 GLY A C 1
ATOM 714 O O . GLY A 1 91 ? -13.518 3.848 23.640 1.00 67.06 91 GLY A O 1
ATOM 715 N N . VAL A 1 92 ? -13.323 4.218 21.439 1.00 64.19 92 VAL A N 1
ATOM 716 C CA . VAL A 1 92 ? -14.275 5.345 21.377 1.00 64.19 92 VAL A CA 1
ATOM 717 C C . VAL A 1 92 ? -15.720 4.839 21.412 1.00 64.19 92 VAL A C 1
ATOM 719 O O . VAL A 1 92 ? -16.542 5.405 22.131 1.00 64.19 92 VAL A O 1
ATOM 722 N N . GLN A 1 93 ? -16.026 3.751 20.702 1.00 61.47 93 GLN A N 1
ATOM 723 C CA . GLN A 1 93 ? -17.349 3.125 20.686 1.00 61.47 93 GLN A CA 1
ATOM 724 C C . GLN A 1 93 ? -17.716 2.523 22.049 1.00 61.47 93 GLN A C 1
ATOM 726 O O . GLN A 1 93 ? -18.852 2.674 22.485 1.00 61.47 93 GLN A O 1
ATOM 731 N N . GLN A 1 94 ? -16.753 1.936 22.767 1.00 57.00 94 GLN A N 1
ATOM 732 C CA . GLN A 1 94 ? -16.948 1.438 24.136 1.00 57.00 94 GLN A CA 1
ATOM 733 C C . GLN A 1 94 ? -17.131 2.541 25.185 1.00 57.00 94 GLN A C 1
ATOM 735 O O . GLN A 1 94 ? -17.732 2.290 26.222 1.00 57.00 94 GLN A O 1
ATOM 740 N N . LYS A 1 95 ? -16.607 3.751 24.951 1.00 54.50 95 LYS A N 1
ATOM 741 C CA . LYS A 1 95 ? -16.791 4.906 25.852 1.00 54.50 95 LYS A CA 1
ATOM 742 C C . LYS A 1 95 ? -18.085 5.678 25.600 1.00 54.50 95 LYS A C 1
ATOM 744 O O . LYS A 1 95 ? -18.497 6.452 26.459 1.00 54.50 95 LYS A O 1
ATOM 749 N N . ALA A 1 96 ? -18.664 5.535 24.411 1.00 55.25 96 ALA A N 1
ATOM 750 C CA . ALA A 1 96 ? -19.893 6.213 24.008 1.00 55.25 96 ALA A CA 1
ATOM 751 C C . ALA A 1 96 ? -21.168 5.383 24.269 1.00 55.25 96 ALA A C 1
ATOM 753 O O . ALA A 1 96 ? -22.264 5.929 24.131 1.00 55.25 96 ALA A O 1
ATOM 754 N N . ALA A 1 97 ? -21.023 4.099 24.617 1.00 49.38 97 ALA A N 1
ATOM 755 C CA . ALA A 1 97 ? -22.092 3.179 25.020 1.00 49.38 97 ALA A CA 1
ATOM 756 C C . ALA A 1 97 ? -22.196 3.082 26.550 1.00 49.38 97 ALA A C 1
ATOM 758 O O . ALA A 1 97 ? -23.336 2.910 27.038 1.00 49.38 97 ALA A O 1
#